Protein AF-A0A1E7HVV8-F1 (afdb_monomer_lite)

Foldseek 3Di:
DDPDDDDPFDWAQDQADPPDDPQQRRQKIWTKDWDFDPPDPPDDTDTDIDTAPLDMGGDLVSGDPVSQDPVQLVLLVVLVVVLCVVPVPLVVVLVVQSDDDPPRNHRNVVSNVVSCVVSQVDQVSSVVSVHGVSSNVSVVVVVVVVVVVVVVPPPPPPPPDPPDPPPDDDDD

Sequence (172 aa):
MRSSIRSSGSFVSVPPSERVDKGLRDAFKMEFKTVLSREQATGPIELETEFSTEWALLDIGAISPSSISPESIAKDCELVKNIVLKHPDQVRRLVEAFQPDRRKKLIDLGRAYGIAEGIGLTEEQSRSEGGGLLGLAVLVVAALLASGCQSCGSGHVKPDPKPHQTSDGGDE

pLDDT: mean 77.6, std 16.27, range [37.06, 97.62]

Radius of gyration: 24.01 Å; chains: 1; bounding box: 62×77×52 Å

Secondary structure (DSSP, 8-state):
-------S-EEEEPPPPTTS-TTTTTTEEEEEEEEE--S-TTS--PEEEEEEEEEEEE-GGG--GGG--HHHHHHHHHHHHHHHHH-HHHHHHHHHHTSPPTTT-S--HHHHHHHHHHTT-SHHHHHHTT--HHHHHHHHHHHHHHHHHHHHTTS--PPPPPPP--------

Structure (mmCIF, N/CA/C/O backbone):
data_AF-A0A1E7HVV8-F1
#
_entry.id   AF-A0A1E7HVV8-F1
#
loop_
_atom_site.group_PDB
_atom_site.id
_atom_site.type_symbol
_atom_site.label_atom_id
_atom_site.label_alt_id
_atom_site.label_comp_id
_atom_site.label_asym_id
_atom_site.label_entity_id
_atom_site.label_seq_id
_atom_site.pdbx_PDB_ins_code
_atom_site.Cartn_x
_atom_site.Cartn_y
_atom_site.Cartn_z
_atom_site.oc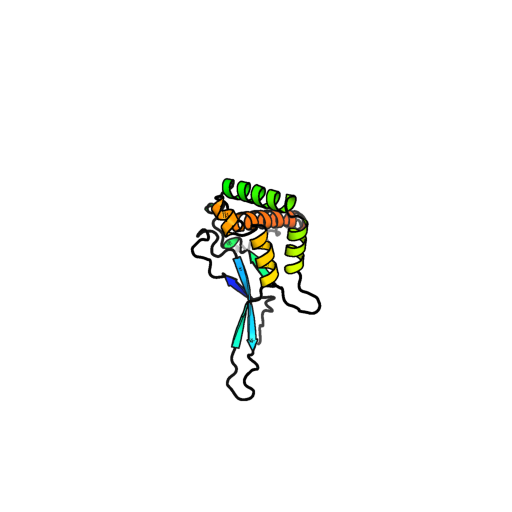cupancy
_atom_site.B_iso_or_equiv
_atom_site.auth_seq_id
_atom_site.auth_comp_id
_atom_site.auth_asym_id
_atom_site.auth_atom_id
_atom_site.pdbx_PDB_model_num
ATOM 1 N N . MET A 1 1 ? 6.148 -23.756 -36.381 1.00 38.12 1 MET A N 1
ATOM 2 C CA . MET A 1 1 ? 5.056 -23.433 -35.435 1.00 38.12 1 MET A CA 1
ATOM 3 C C . MET A 1 1 ? 5.627 -22.580 -34.311 1.00 38.12 1 MET A C 1
ATOM 5 O O . MET A 1 1 ? 6.497 -23.061 -33.602 1.00 38.12 1 MET A O 1
ATOM 9 N N . ARG A 1 2 ? 5.210 -21.316 -34.179 1.00 37.06 2 ARG A N 1
ATOM 10 C CA . ARG A 1 2 ? 5.483 -20.488 -32.991 1.00 37.06 2 ARG A CA 1
ATOM 11 C C . ARG A 1 2 ? 4.140 -20.197 -32.330 1.00 37.06 2 ARG A C 1
ATOM 13 O O . ARG A 1 2 ? 3.382 -19.378 -32.835 1.00 37.06 2 ARG A O 1
ATOM 20 N N . SER A 1 3 ? 3.840 -20.887 -31.237 1.00 43.31 3 SER A N 1
ATOM 21 C CA . SER A 1 3 ? 2.771 -20.510 -30.315 1.00 43.31 3 SER A CA 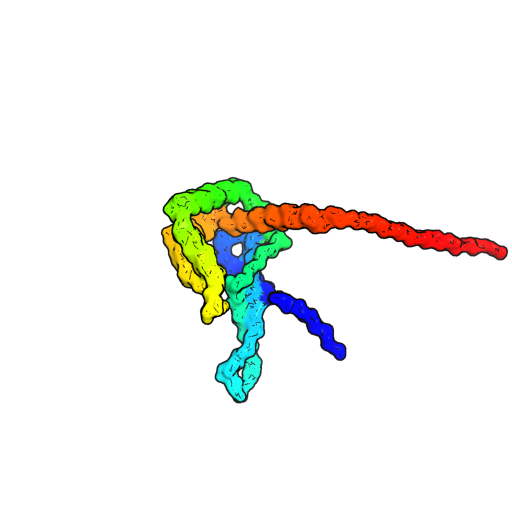1
ATOM 22 C C . SER A 1 3 ? 3.365 -19.530 -29.308 1.00 43.31 3 SER A C 1
ATOM 24 O O . SER A 1 3 ? 3.859 -19.929 -28.257 1.00 43.31 3 SER A O 1
ATOM 26 N N . SER A 1 4 ? 3.412 -18.244 -29.646 1.00 48.56 4 SER A N 1
ATOM 27 C CA . SER A 1 4 ? 3.683 -17.232 -28.627 1.00 48.56 4 SER A CA 1
ATOM 28 C C . SER A 1 4 ? 2.378 -16.927 -27.907 1.00 48.56 4 SER A C 1
ATOM 30 O O . SER A 1 4 ? 1.438 -16.421 -28.522 1.00 48.56 4 SER A O 1
ATOM 32 N N . ILE A 1 5 ? 2.323 -17.216 -26.612 1.00 49.56 5 ILE A N 1
ATOM 33 C CA . ILE A 1 5 ? 1.299 -16.657 -25.735 1.00 49.56 5 ILE A CA 1
ATOM 34 C C . ILE A 1 5 ? 1.736 -15.225 -25.438 1.00 49.56 5 ILE A C 1
ATOM 36 O O . ILE A 1 5 ? 2.843 -14.990 -24.956 1.00 49.56 5 ILE A O 1
ATOM 40 N N . ARG A 1 6 ? 0.888 -14.258 -25.780 1.00 41.78 6 ARG A N 1
ATOM 41 C CA . ARG A 1 6 ? 1.116 -12.852 -25.450 1.00 41.78 6 ARG A CA 1
ATOM 42 C C . ARG A 1 6 ? 0.791 -12.688 -23.963 1.00 41.78 6 ARG A C 1
ATOM 44 O O . ARG A 1 6 ? -0.382 -12.580 -23.621 1.00 41.78 6 ARG A O 1
ATOM 51 N N . SER A 1 7 ? 1.791 -12.742 -23.082 1.00 54.38 7 SER A N 1
ATOM 52 C CA . SER A 1 7 ? 1.584 -12.323 -21.692 1.00 54.38 7 SER A CA 1
ATOM 53 C C . SER A 1 7 ? 1.589 -10.795 -21.640 1.00 54.38 7 SER A C 1
ATOM 55 O O . SER A 1 7 ? 2.377 -10.138 -22.323 1.00 54.38 7 SER A O 1
ATOM 57 N N . SER A 1 8 ? 0.658 -10.217 -20.885 1.00 62.03 8 SER A N 1
ATOM 58 C CA . SER A 1 8 ? 0.591 -8.770 -20.657 1.00 62.03 8 SER A CA 1
ATOM 59 C C . SER A 1 8 ? 1.541 -8.299 -19.550 1.00 62.03 8 SER A C 1
ATOM 61 O O . SER A 1 8 ? 1.653 -7.099 -19.342 1.00 62.03 8 SER A O 1
ATOM 63 N N . GLY A 1 9 ? 2.217 -9.225 -18.864 1.00 68.06 9 GLY A N 1
ATOM 64 C CA . GLY A 1 9 ? 3.187 -8.969 -17.801 1.00 68.06 9 GLY A CA 1
ATOM 65 C C . GLY A 1 9 ? 3.643 -10.278 -17.152 1.00 68.06 9 GLY A C 1
ATOM 66 O O . GLY A 1 9 ? 2.959 -11.301 -17.264 1.00 68.06 9 GLY A O 1
ATOM 67 N N . SER A 1 10 ? 4.796 -10.247 -16.489 1.00 82.25 10 SER A N 1
ATOM 68 C CA . SER A 1 10 ? 5.311 -11.339 -15.657 1.00 82.25 10 SER A CA 1
ATOM 69 C C . SER A 1 10 ? 5.469 -10.812 -14.237 1.00 82.25 10 SER A C 1
ATOM 71 O O . SER A 1 10 ? 5.961 -9.704 -14.059 1.00 82.25 10 SER A O 1
ATOM 73 N N . PHE A 1 11 ? 5.047 -11.579 -13.233 1.00 85.75 11 PHE A N 1
ATOM 74 C CA . PHE A 1 11 ? 5.049 -11.139 -11.837 1.00 85.75 11 PHE A CA 1
ATOM 75 C C . PHE A 1 11 ? 5.828 -12.120 -10.969 1.00 85.75 11 PHE A C 1
ATOM 77 O O . PHE A 1 11 ? 5.670 -13.333 -11.127 1.00 85.75 11 PHE A O 1
ATOM 84 N N . VAL A 1 12 ? 6.626 -11.610 -10.031 1.00 83.62 12 VAL A N 1
ATOM 85 C CA . VAL A 1 12 ? 7.237 -12.431 -8.974 1.00 83.62 12 VAL A CA 1
ATOM 86 C C . VAL A 1 12 ? 6.821 -11.933 -7.604 1.00 83.62 12 VAL A C 1
ATOM 88 O O . VAL A 1 12 ? 6.586 -10.737 -7.419 1.00 83.62 12 VAL A O 1
ATOM 91 N N . SER A 1 13 ? 6.764 -12.849 -6.639 1.00 82.38 13 SER A N 1
ATOM 92 C CA . SER A 1 13 ? 6.663 -12.480 -5.230 1.00 82.38 13 SER A CA 1
ATOM 93 C C . SER A 1 13 ? 7.852 -11.606 -4.860 1.00 82.38 13 SER A C 1
ATOM 95 O O . SER A 1 13 ? 9.006 -11.970 -5.105 1.00 82.38 13 SER A O 1
ATOM 97 N N . VAL A 1 14 ? 7.571 -10.446 -4.278 1.00 74.12 14 VAL A N 1
ATOM 98 C CA . VAL A 1 14 ? 8.630 -9.622 -3.700 1.00 74.12 14 VAL A CA 1
ATOM 99 C C . VAL A 1 14 ? 9.108 -10.341 -2.447 1.00 74.12 14 VAL A C 1
ATOM 101 O O . VAL A 1 14 ? 8.257 -10.733 -1.646 1.00 74.12 14 VAL A O 1
ATOM 104 N N . PRO A 1 15 ? 10.425 -10.537 -2.251 1.00 65.06 15 PRO A N 1
ATOM 105 C CA . PRO A 1 15 ? 10.909 -11.138 -1.028 1.00 65.06 15 PRO A CA 1
ATOM 106 C C . PRO A 1 15 ? 10.362 -10.325 0.152 1.00 65.06 15 PRO A C 1
ATOM 108 O O . PRO A 1 15 ? 10.621 -9.122 0.256 1.00 65.06 15 PRO A O 1
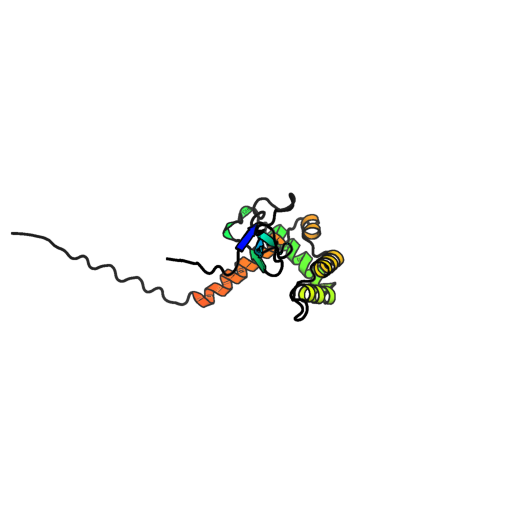ATOM 111 N N . PRO A 1 16 ? 9.554 -10.954 1.012 1.00 64.12 16 PRO A N 1
ATOM 112 C CA . PRO A 1 16 ? 8.948 -10.280 2.146 1.00 64.12 16 PRO A CA 1
ATOM 113 C C . PRO A 1 16 ? 10.059 -9.766 3.062 1.00 64.12 16 PRO A C 1
ATOM 115 O O . PRO A 1 16 ? 11.095 -10.413 3.240 1.00 64.12 16 PRO A O 1
ATOM 118 N N . SER A 1 17 ? 9.811 -8.663 3.763 1.00 66.94 17 SER A N 1
ATOM 119 C CA . SER A 1 17 ? 10.548 -8.480 5.012 1.00 66.94 17 SER A CA 1
ATOM 120 C C . SER A 1 17 ? 10.214 -9.661 5.937 1.00 66.94 17 SER A C 1
ATOM 122 O O . SER A 1 17 ? 9.064 -10.107 5.976 1.00 66.94 17 SER A O 1
ATOM 124 N N . GLU A 1 18 ? 11.178 -10.165 6.715 1.00 69.25 18 GLU A N 1
ATOM 125 C CA . GLU A 1 18 ? 10.942 -11.262 7.680 1.00 69.25 18 GLU A CA 1
ATOM 126 C C . GLU A 1 18 ? 9.790 -10.978 8.659 1.00 69.25 18 GLU A C 1
ATOM 128 O O . GLU A 1 18 ? 9.262 -11.882 9.299 1.00 69.25 18 GLU A O 1
ATOM 133 N N . ARG A 1 19 ? 9.396 -9.708 8.735 1.00 70.06 19 ARG A N 1
ATOM 134 C CA . ARG A 1 19 ? 8.410 -9.128 9.629 1.00 70.06 19 ARG A CA 1
ATOM 135 C C . ARG A 1 19 ? 6.964 -9.162 9.086 1.00 70.06 19 ARG A C 1
ATOM 137 O O . ARG A 1 19 ? 6.075 -8.677 9.780 1.00 70.06 19 ARG A O 1
ATOM 144 N N . VAL A 1 20 ? 6.712 -9.628 7.856 1.00 75.19 20 VAL A N 1
ATOM 145 C CA . VAL A 1 20 ? 5.342 -9.817 7.314 1.00 75.19 20 VAL A CA 1
ATOM 146 C C . VAL A 1 20 ? 4.780 -11.153 7.800 1.00 75.19 20 VAL A C 1
ATOM 148 O O . VAL A 1 20 ? 5.520 -12.141 7.846 1.00 75.19 20 VAL A O 1
ATOM 151 N N . ASP A 1 21 ? 3.484 -11.194 8.135 1.00 81.00 21 ASP A N 1
ATOM 152 C CA . ASP A 1 21 ? 2.802 -12.442 8.490 1.00 81.00 21 ASP A CA 1
ATOM 153 C C . ASP A 1 21 ? 3.035 -13.509 7.409 1.00 81.00 21 ASP A C 1
ATOM 155 O O . ASP A 1 21 ? 2.946 -13.245 6.206 1.00 81.00 21 ASP A O 1
ATOM 159 N N . LYS A 1 22 ? 3.357 -14.734 7.838 1.00 84.12 22 LYS A N 1
ATOM 160 C CA . LYS A 1 22 ? 3.687 -15.837 6.927 1.00 84.12 22 LYS A CA 1
ATOM 161 C C . LYS A 1 22 ? 2.560 -16.126 5.935 1.00 84.12 22 LYS A C 1
ATOM 163 O O . LYS A 1 22 ? 2.862 -16.513 4.813 1.00 84.12 22 LYS A O 1
ATOM 168 N N . GLY A 1 23 ? 1.301 -15.924 6.322 1.00 85.00 23 GLY A N 1
ATOM 169 C CA . GLY A 1 23 ? 0.137 -16.144 5.465 1.00 85.00 23 GLY A CA 1
ATOM 170 C C . GLY A 1 23 ? -0.124 -15.041 4.434 1.00 85.00 23 GLY A C 1
ATOM 171 O O . GLY A 1 23 ? -0.955 -15.243 3.556 1.00 85.00 23 GLY A O 1
ATOM 172 N N . LEU A 1 24 ? 0.582 -13.905 4.509 1.00 84.69 24 LEU A N 1
ATOM 173 C CA . LEU A 1 24 ? 0.483 -12.786 3.553 1.00 84.69 24 LEU A CA 1
ATOM 174 C C . LEU A 1 24 ? 1.762 -12.576 2.731 1.00 84.69 24 LEU A C 1
ATOM 176 O O . LEU A 1 24 ? 1.810 -11.742 1.830 1.00 84.69 24 LEU A O 1
ATOM 180 N N . ARG A 1 25 ? 2.805 -13.337 3.052 1.00 84.50 25 ARG A N 1
ATOM 181 C CA . ARG A 1 25 ? 4.165 -13.220 2.532 1.00 84.50 25 ARG A CA 1
ATOM 182 C C . ARG A 1 25 ? 4.256 -13.188 1.002 1.00 84.50 25 ARG A C 1
ATOM 184 O O . ARG A 1 25 ? 5.009 -12.384 0.465 1.00 84.50 25 ARG A O 1
ATOM 191 N N . ASP A 1 26 ? 3.486 -14.038 0.334 1.00 86.31 26 ASP A N 1
ATOM 192 C CA . ASP A 1 26 ? 3.513 -14.202 -1.124 1.00 86.31 26 ASP A CA 1
ATOM 193 C C . ASP A 1 26 ? 2.343 -13.499 -1.830 1.00 86.31 26 ASP A C 1
ATOM 195 O O . ASP A 1 26 ? 2.162 -13.639 -3.042 1.00 86.31 26 ASP A O 1
ATOM 199 N N . ALA A 1 27 ? 1.547 -12.731 -1.077 1.00 86.81 27 ALA A N 1
ATOM 200 C CA . ALA A 1 27 ? 0.385 -12.034 -1.607 1.00 86.81 27 ALA A CA 1
ATOM 201 C C . ALA A 1 27 ? 0.793 -10.904 -2.557 1.00 86.81 27 ALA A C 1
ATOM 203 O O . ALA A 1 27 ? 0.162 -10.711 -3.591 1.00 86.81 27 ALA A O 1
ATOM 204 N N . PHE A 1 28 ? 1.843 -10.148 -2.224 1.00 86.88 28 PHE A N 1
ATOM 205 C CA . PHE A 1 28 ? 2.272 -9.000 -3.019 1.00 86.88 28 PHE A CA 1
ATOM 206 C C . PHE A 1 28 ? 3.306 -9.398 -4.074 1.00 86.88 28 PHE A C 1
ATOM 208 O O . PHE A 1 28 ? 4.385 -9.911 -3.762 1.00 86.88 28 PHE A O 1
ATOM 215 N N . LYS A 1 29 ? 2.988 -9.115 -5.336 1.00 88.00 29 LYS A N 1
ATOM 216 C CA . LYS A 1 29 ? 3.838 -9.422 -6.483 1.00 88.00 29 LYS A CA 1
ATOM 217 C C . LYS A 1 29 ? 4.141 -8.167 -7.281 1.00 88.00 29 LYS A C 1
ATOM 219 O O . LYS A 1 29 ? 3.250 -7.359 -7.534 1.00 88.00 29 LYS A O 1
ATOM 224 N N . MET A 1 30 ? 5.386 -8.035 -7.716 1.00 85.62 30 MET A N 1
ATOM 225 C CA . MET A 1 30 ? 5.810 -6.955 -8.605 1.00 85.62 30 MET A CA 1
ATOM 226 C C . MET A 1 30 ? 5.969 -7.464 -10.024 1.00 85.62 30 MET A C 1
ATOM 228 O O . MET A 1 30 ? 6.408 -8.598 -10.244 1.00 85.62 30 MET A O 1
ATOM 232 N N . GLU A 1 31 ? 5.606 -6.617 -10.982 1.00 86.62 31 GLU A N 1
ATOM 233 C CA . GLU A 1 31 ? 5.903 -6.880 -12.381 1.00 86.62 31 GLU A CA 1
ATOM 234 C C . GLU A 1 31 ? 7.423 -6.865 -12.591 1.00 86.62 31 GLU A C 1
ATOM 236 O O . GLU A 1 31 ? 8.136 -6.012 -12.064 1.00 86.62 31 GLU A O 1
ATOM 241 N N . PHE A 1 32 ? 7.927 -7.792 -13.396 1.00 84.81 32 PHE A N 1
ATOM 242 C CA . PHE A 1 32 ? 9.282 -7.742 -13.916 1.00 84.81 32 PHE A CA 1
ATOM 243 C C . PHE A 1 32 ? 9.277 -7.888 -15.434 1.00 84.81 32 PHE A C 1
ATOM 245 O O . PHE A 1 32 ? 8.421 -8.556 -16.024 1.00 84.81 32 PHE A O 1
ATOM 252 N N . LYS A 1 33 ? 10.260 -7.260 -16.071 1.00 81.94 33 LYS A N 1
ATOM 253 C CA . LYS A 1 33 ? 10.476 -7.284 -17.514 1.00 81.94 33 LYS A CA 1
ATOM 254 C C . LYS A 1 33 ? 11.900 -7.734 -17.772 1.00 81.94 33 LYS A C 1
ATOM 256 O O . LYS A 1 33 ? 12.834 -7.283 -17.120 1.00 81.94 33 LYS A O 1
ATOM 261 N N . THR A 1 34 ? 12.068 -8.629 -18.736 1.00 78.88 34 THR A N 1
ATOM 262 C CA . THR A 1 34 ? 13.400 -8.947 -19.243 1.00 78.88 34 THR A CA 1
ATOM 263 C C . THR A 1 34 ? 13.766 -7.906 -20.288 1.00 78.88 34 THR A C 1
ATOM 265 O O . THR A 1 34 ? 13.082 -7.787 -21.309 1.00 78.88 34 THR A O 1
ATOM 268 N N . VAL A 1 35 ? 14.827 -7.150 -20.033 1.00 77.75 35 VAL A N 1
ATOM 269 C CA . VAL A 1 35 ? 15.355 -6.140 -20.948 1.00 77.75 35 VAL A CA 1
ATOM 270 C C . VAL A 1 35 ? 16.701 -6.595 -21.495 1.00 77.75 35 VAL A C 1
ATOM 272 O O . VAL A 1 35 ? 17.460 -7.311 -20.848 1.00 77.75 35 VAL A O 1
ATOM 275 N N . LEU A 1 36 ? 16.971 -6.230 -22.745 1.00 75.62 36 LEU A N 1
ATOM 276 C CA . LEU A 1 36 ? 18.266 -6.484 -23.366 1.00 75.62 36 LEU A CA 1
ATOM 277 C C . LEU A 1 36 ? 19.231 -5.403 -22.890 1.00 75.62 36 LEU A C 1
ATOM 279 O O . LEU A 1 36 ? 18.998 -4.226 -23.188 1.00 75.62 36 LEU A O 1
ATOM 283 N N . SER A 1 37 ? 20.302 -5.799 -22.204 1.00 70.38 37 SER A N 1
ATOM 284 C CA . SER A 1 37 ? 21.364 -4.864 -21.846 1.00 70.38 37 SER A CA 1
ATOM 285 C C . SER A 1 37 ? 22.034 -4.376 -23.128 1.00 70.38 37 SER A C 1
ATOM 287 O O . SER A 1 37 ? 22.568 -5.159 -23.917 1.00 70.38 37 SER A O 1
ATOM 289 N N . ARG A 1 38 ? 21.933 -3.072 -23.406 1.00 62.62 38 ARG A N 1
ATOM 290 C CA . ARG A 1 38 ? 22.506 -2.459 -24.620 1.00 62.62 38 ARG A CA 1
ATOM 291 C C . ARG A 1 38 ? 23.968 -2.050 -24.444 1.00 62.62 38 ARG A C 1
ATOM 293 O O . ARG A 1 38 ? 24.532 -1.469 -25.369 1.00 62.62 38 ARG A O 1
ATOM 300 N N . GLU A 1 39 ? 24.580 -2.330 -23.295 1.00 60.66 39 GLU A N 1
ATOM 301 C CA . GLU A 1 39 ? 25.908 -1.806 -22.960 1.00 60.66 39 GLU A CA 1
ATOM 302 C C . GLU A 1 39 ? 27.077 -2.467 -23.702 1.00 60.66 39 GLU A C 1
ATOM 304 O O . GLU A 1 39 ? 28.182 -1.931 -23.669 1.00 60.66 39 GLU A O 1
ATOM 309 N N . GLN A 1 40 ? 26.875 -3.543 -24.470 1.00 52.44 40 GLN A N 1
ATOM 310 C CA . GLN A 1 40 ? 27.957 -4.120 -25.274 1.00 52.44 40 GLN A CA 1
ATOM 311 C C . GLN A 1 40 ? 27.559 -4.326 -26.735 1.00 52.44 40 GLN A C 1
ATOM 313 O O . GLN A 1 40 ? 26.900 -5.292 -27.104 1.00 52.44 40 GLN A O 1
ATOM 318 N N . ALA A 1 41 ? 28.046 -3.434 -27.603 1.00 54.88 41 ALA A N 1
ATOM 319 C CA . ALA A 1 41 ? 27.893 -3.531 -29.056 1.00 54.88 41 ALA A CA 1
ATOM 320 C C . ALA A 1 41 ? 28.631 -4.736 -29.688 1.00 54.88 41 ALA A C 1
ATOM 322 O O . ALA A 1 41 ? 28.480 -4.987 -30.881 1.00 54.88 41 ALA A O 1
ATOM 323 N N . THR A 1 42 ? 29.437 -5.475 -28.917 1.00 62.12 42 THR A N 1
ATOM 324 C CA . THR A 1 42 ? 30.313 -6.554 -29.411 1.00 62.12 42 THR A CA 1
ATOM 325 C C . THR A 1 42 ? 30.384 -7.788 -28.494 1.00 62.12 42 THR A C 1
ATOM 327 O O . THR A 1 42 ? 31.175 -8.690 -28.767 1.00 62.12 42 THR A O 1
ATOM 330 N N . GLY A 1 43 ? 29.575 -7.852 -27.429 1.00 62.38 43 GLY A N 1
ATOM 331 C CA . GLY A 1 43 ? 29.573 -8.938 -26.437 1.00 62.38 43 GLY A CA 1
ATOM 332 C C . GLY A 1 43 ? 28.392 -9.913 -26.569 1.00 62.38 43 GLY A C 1
ATOM 333 O O . GLY A 1 43 ? 27.506 -9.706 -27.403 1.00 62.38 43 GLY A O 1
ATOM 334 N N . PRO A 1 44 ? 28.366 -11.001 -25.772 1.00 65.31 44 PRO A N 1
ATOM 335 C CA . PRO A 1 44 ? 27.195 -11.866 -25.668 1.00 65.31 44 PRO A CA 1
ATOM 336 C C . PRO A 1 44 ? 25.971 -11.061 -25.211 1.00 65.31 44 PRO A C 1
ATOM 338 O O . PRO A 1 44 ? 26.086 -10.110 -24.446 1.00 65.31 44 PRO A O 1
ATOM 341 N N . ILE A 1 45 ? 24.788 -11.447 -25.693 1.00 70.56 45 ILE A N 1
ATOM 342 C CA . ILE A 1 45 ? 23.530 -10.810 -25.294 1.00 70.56 45 ILE A CA 1
ATOM 343 C C . ILE A 1 45 ? 23.307 -11.068 -23.801 1.00 70.56 45 ILE A C 1
ATOM 345 O O . ILE A 1 45 ? 23.013 -12.200 -23.412 1.00 70.56 45 ILE A O 1
ATOM 349 N N . GLU A 1 46 ? 23.406 -10.022 -22.985 1.00 73.38 46 GLU A N 1
ATOM 350 C CA . GLU A 1 46 ? 23.036 -10.072 -21.574 1.00 73.38 46 GLU A CA 1
ATOM 351 C C . GLU A 1 46 ? 21.556 -9.704 -21.408 1.00 73.38 46 GLU A C 1
ATOM 353 O O . GLU A 1 46 ? 21.066 -8.686 -21.910 1.00 73.38 46 GLU A O 1
ATOM 358 N N . LEU A 1 47 ? 20.823 -10.596 -20.740 1.00 77.00 47 LEU A N 1
ATOM 359 C CA . LEU A 1 47 ? 19.433 -10.388 -20.357 1.00 77.00 47 LEU A CA 1
ATOM 360 C C . LEU A 1 47 ? 19.415 -9.858 -18.928 1.00 77.00 47 LEU A C 1
ATOM 362 O O . LEU A 1 47 ? 19.813 -10.559 -17.999 1.00 77.00 47 LEU A O 1
ATOM 366 N N . GLU A 1 48 ? 18.913 -8.646 -18.754 1.00 78.56 48 GLU A N 1
ATOM 367 C CA . GLU A 1 48 ? 18.692 -8.051 -17.444 1.00 78.56 48 GLU A CA 1
ATOM 368 C C . GLU A 1 48 ? 17.228 -8.206 -17.037 1.00 78.56 48 GLU A C 1
ATOM 370 O O . GLU A 1 48 ? 16.321 -8.240 -17.871 1.00 78.56 48 GLU A O 1
ATOM 375 N N . THR A 1 49 ? 16.992 -8.320 -15.732 1.00 79.12 49 THR A N 1
ATOM 376 C CA . THR A 1 49 ? 15.644 -8.304 -15.163 1.00 79.12 49 THR A CA 1
ATOM 377 C C . THR A 1 49 ? 15.407 -6.956 -14.509 1.00 79.12 49 THR A C 1
ATOM 379 O O . THR A 1 49 ? 16.058 -6.615 -13.526 1.00 79.12 49 THR A O 1
ATOM 382 N N . GLU A 1 50 ? 14.456 -6.207 -15.048 1.00 79.44 50 GLU A N 1
ATOM 383 C CA . GLU A 1 50 ? 14.006 -4.937 -14.500 1.00 79.44 50 GLU A CA 1
ATOM 384 C C . GLU A 1 50 ? 12.704 -5.159 -13.725 1.00 79.44 50 GLU A C 1
ATOM 386 O O . GLU A 1 50 ? 11.730 -5.679 -14.274 1.00 79.44 50 GLU A O 1
ATOM 391 N N . PHE A 1 51 ? 12.673 -4.768 -12.451 1.00 78.69 51 PHE A N 1
ATOM 392 C CA . PHE A 1 51 ? 11.451 -4.775 -11.649 1.00 78.69 51 PHE A CA 1
ATOM 393 C C . PHE A 1 51 ? 10.704 -3.458 -11.840 1.00 78.69 51 PHE A C 1
ATOM 395 O O . PHE A 1 51 ? 11.224 -2.379 -11.562 1.00 78.69 51 PHE A O 1
ATOM 402 N N . SER A 1 52 ? 9.468 -3.564 -12.306 1.00 77.94 52 SER A N 1
ATOM 403 C CA . SER A 1 52 ? 8.565 -2.448 -12.544 1.00 77.94 52 SER A CA 1
ATOM 404 C C . SER A 1 52 ? 7.751 -2.176 -11.286 1.00 77.94 52 SER A C 1
ATOM 406 O O . SER A 1 52 ? 7.168 -3.075 -10.681 1.00 77.94 52 SER A O 1
ATOM 408 N N . THR A 1 53 ? 7.709 -0.911 -10.887 1.00 75.75 53 THR A N 1
ATOM 409 C CA . THR A 1 53 ? 6.920 -0.436 -9.742 1.00 75.75 53 THR A CA 1
ATOM 410 C C . THR A 1 53 ? 5.607 0.200 -10.187 1.00 75.75 53 THR A C 1
ATOM 412 O O . THR A 1 53 ? 4.811 0.626 -9.355 1.00 75.75 53 THR A O 1
ATOM 415 N N . GLU A 1 54 ? 5.368 0.230 -11.502 1.00 76.31 54 GLU A N 1
ATOM 416 C CA . GLU A 1 54 ? 4.132 0.708 -12.120 1.00 76.31 54 GLU A CA 1
ATOM 417 C C . GLU A 1 54 ? 2.957 -0.225 -11.839 1.00 76.31 54 GLU A C 1
ATOM 419 O O . GLU A 1 54 ? 1.823 0.225 -11.680 1.00 76.31 54 GLU A O 1
ATOM 424 N N . TRP A 1 55 ? 3.237 -1.528 -11.781 1.00 78.38 55 TRP A N 1
ATOM 425 C CA . TRP A 1 55 ? 2.233 -2.561 -11.607 1.00 78.38 55 TRP A CA 1
ATOM 426 C C . TRP A 1 55 ? 2.604 -3.443 -10.427 1.00 78.38 55 TRP A C 1
ATOM 428 O O . TRP A 1 55 ? 3.675 -4.052 -10.379 1.00 78.38 55 TRP A O 1
ATOM 438 N N . ALA A 1 56 ? 1.662 -3.550 -9.503 1.00 83.38 56 ALA A N 1
ATOM 439 C CA . ALA A 1 56 ? 1.677 -4.544 -8.455 1.00 83.38 56 ALA A CA 1
ATOM 440 C C . ALA A 1 56 ? 0.436 -5.421 -8.582 1.00 83.38 56 ALA A C 1
ATOM 442 O O . ALA A 1 56 ? -0.633 -4.962 -8.993 1.00 83.38 56 ALA A O 1
ATOM 443 N N . LEU A 1 57 ? 0.585 -6.685 -8.219 1.00 87.94 57 LEU A N 1
ATOM 444 C CA . LEU A 1 57 ? -0.492 -7.654 -8.190 1.00 87.94 57 LEU A CA 1
ATOM 445 C C . LEU A 1 57 ? -0.648 -8.177 -6.768 1.00 87.94 57 LEU A C 1
ATOM 447 O O . LEU A 1 57 ? 0.336 -8.484 -6.097 1.00 87.94 57 LEU A O 1
ATOM 451 N N . LEU A 1 58 ? -1.900 -8.288 -6.332 1.00 87.62 58 LEU A N 1
ATOM 452 C CA . LEU A 1 58 ? -2.254 -8.955 -5.090 1.00 87.62 58 LEU A CA 1
ATOM 453 C C . LEU A 1 58 ? -2.821 -10.337 -5.423 1.00 87.62 58 LEU A C 1
ATOM 455 O O . LEU A 1 58 ? -3.924 -10.452 -5.959 1.00 87.62 58 LEU A O 1
ATOM 459 N N . ASP A 1 59 ? -2.044 -11.381 -5.155 1.00 88.88 59 ASP A N 1
ATOM 460 C CA . ASP A 1 59 ? -2.434 -12.765 -5.395 1.00 88.88 59 ASP A CA 1
ATOM 461 C C . ASP A 1 59 ? -3.274 -13.279 -4.229 1.00 88.88 59 ASP A C 1
ATOM 463 O O . ASP A 1 59 ? -2.754 -13.745 -3.217 1.00 88.88 59 ASP A O 1
ATOM 467 N N . ILE A 1 60 ? -4.595 -13.205 -4.389 1.00 86.12 60 ILE A N 1
ATOM 468 C CA . ILE A 1 60 ? -5.548 -13.680 -3.382 1.00 86.12 60 ILE A CA 1
ATOM 469 C C . ILE A 1 60 ? -5.419 -15.194 -3.141 1.00 86.12 60 ILE A C 1
ATOM 471 O O . ILE A 1 60 ? -5.685 -15.659 -2.035 1.00 86.12 60 ILE A O 1
ATOM 475 N N . GLY A 1 61 ? -4.976 -15.968 -4.138 1.00 86.50 61 GLY A N 1
ATOM 476 C CA . GLY A 1 61 ? -4.772 -17.413 -4.006 1.00 86.50 61 GLY A CA 1
ATOM 477 C C . GLY A 1 61 ? -3.560 -17.786 -3.149 1.00 86.50 61 GLY A C 1
ATOM 478 O O . GLY A 1 61 ? -3.498 -18.904 -2.642 1.00 86.50 61 GLY A O 1
ATOM 479 N N . ALA A 1 62 ? -2.622 -16.857 -2.954 1.00 87.38 62 ALA A N 1
ATOM 480 C CA . ALA A 1 62 ? -1.441 -17.041 -2.113 1.00 87.38 62 ALA A CA 1
ATOM 481 C C . ALA A 1 62 ? -1.681 -16.681 -0.632 1.00 87.38 62 ALA A C 1
ATOM 483 O O . ALA A 1 62 ? -0.752 -16.739 0.172 1.00 87.38 62 ALA A O 1
ATOM 484 N N . ILE A 1 63 ? -2.907 -16.292 -0.266 1.00 89.56 63 ILE A N 1
ATOM 485 C CA . ILE A 1 63 ? -3.239 -15.769 1.061 1.00 89.56 63 ILE A CA 1
ATOM 486 C C . ILE A 1 63 ? -3.840 -16.855 1.945 1.00 89.56 63 ILE A C 1
ATOM 488 O O . ILE A 1 63 ? -4.797 -17.525 1.559 1.00 89.56 63 ILE A O 1
ATOM 492 N N . SER A 1 64 ? -3.348 -16.962 3.181 1.00 90.56 64 SER A N 1
ATOM 493 C CA . SER A 1 64 ? -4.051 -17.718 4.219 1.00 90.56 64 SER A CA 1
ATOM 494 C C . SER A 1 64 ? -5.169 -16.866 4.831 1.00 90.56 64 SER A C 1
ATOM 496 O O . SER A 1 64 ? -4.888 -15.817 5.408 1.00 90.56 64 SER A O 1
ATOM 498 N N . PRO A 1 65 ? -6.443 -17.291 4.817 1.00 88.00 65 PRO A N 1
ATOM 499 C CA . PRO A 1 65 ? -7.508 -16.530 5.473 1.00 88.00 65 PRO A CA 1
ATOM 500 C C . PRO A 1 65 ? -7.262 -16.324 6.974 1.00 88.00 65 PRO A C 1
ATOM 502 O O . PRO A 1 65 ? -7.639 -15.300 7.533 1.00 88.00 65 PRO A O 1
ATOM 505 N N . SER A 1 66 ? -6.582 -17.273 7.627 1.00 90.19 66 SER A N 1
ATOM 506 C CA . SER A 1 66 ? -6.278 -17.207 9.060 1.00 90.19 66 SER A CA 1
ATOM 507 C C . SER A 1 66 ? -5.268 -16.119 9.434 1.00 90.19 66 SER A C 1
ATOM 509 O O . SER A 1 66 ? -5.151 -15.804 10.613 1.00 90.19 66 SER A O 1
ATOM 511 N N . SER A 1 67 ? -4.518 -15.571 8.470 1.00 86.56 67 SER A N 1
ATOM 512 C CA . SER A 1 67 ? -3.596 -14.452 8.715 1.00 86.56 67 SER A CA 1
ATOM 513 C C . SER A 1 67 ? -4.279 -13.085 8.632 1.00 86.56 67 SER A C 1
ATOM 515 O O . SER A 1 67 ? -3.623 -12.060 8.784 1.00 86.56 67 SER A O 1
ATOM 517 N N . ILE A 1 68 ? -5.590 -13.047 8.381 1.00 87.25 68 ILE A N 1
ATOM 518 C CA . ILE A 1 68 ? -6.378 -11.817 8.344 1.00 87.25 68 ILE A CA 1
ATOM 519 C C . ILE A 1 68 ? -7.118 -11.677 9.680 1.00 87.25 68 ILE A C 1
ATOM 521 O O . ILE A 1 68 ? -8.124 -12.345 9.911 1.00 87.25 68 ILE A O 1
ATOM 525 N N . SER A 1 69 ? -6.629 -10.801 10.562 1.00 90.50 69 SER A N 1
ATOM 526 C CA . SER A 1 69 ? -7.306 -10.467 11.824 1.00 90.50 69 SER A CA 1
ATOM 527 C C . SER A 1 69 ? -8.275 -9.293 11.624 1.00 90.50 69 SER A C 1
ATOM 529 O O . SER A 1 69 ? -7.841 -8.208 11.221 1.00 90.50 69 SER A O 1
ATOM 531 N N . PRO A 1 70 ? -9.574 -9.461 11.940 1.00 91.25 70 PRO A N 1
ATOM 532 C CA . PRO A 1 70 ? -10.532 -8.357 11.952 1.00 91.25 70 PRO A CA 1
ATOM 533 C C . PRO A 1 70 ? -10.120 -7.215 12.887 1.00 91.25 70 PRO A C 1
ATOM 535 O O . PRO A 1 70 ? -10.334 -6.047 12.567 1.00 91.25 70 PRO A O 1
ATOM 538 N N . GLU A 1 71 ? -9.503 -7.534 14.025 1.00 93.25 71 GLU A N 1
ATOM 539 C CA . GLU A 1 71 ? -9.012 -6.552 14.991 1.00 93.25 71 GLU A CA 1
ATOM 540 C C . GLU A 1 71 ? -7.870 -5.717 14.405 1.00 93.25 71 GLU A C 1
ATOM 542 O O . GLU A 1 71 ? -7.872 -4.492 14.547 1.00 93.25 71 GLU A O 1
ATOM 547 N N . SER A 1 72 ? -6.920 -6.355 13.715 1.00 90.81 72 SER A N 1
ATOM 548 C CA . SER A 1 72 ? -5.846 -5.655 13.001 1.00 90.81 72 SER A CA 1
ATOM 549 C C . SER A 1 72 ? -6.403 -4.762 11.892 1.00 90.81 72 SER A C 1
ATOM 551 O O . SER A 1 72 ? -6.044 -3.589 11.828 1.00 90.81 72 SER A O 1
ATOM 553 N N . ILE A 1 73 ? -7.363 -5.257 11.103 1.00 92.38 73 ILE A N 1
ATOM 554 C CA . ILE A 1 73 ? -8.046 -4.461 10.070 1.00 92.38 73 ILE A CA 1
ATOM 555 C C . ILE A 1 73 ? -8.734 -3.232 10.675 1.00 92.38 73 ILE A C 1
ATOM 557 O O . ILE A 1 73 ? -8.629 -2.136 10.131 1.00 92.38 73 ILE A O 1
ATOM 561 N N . ALA A 1 74 ? -9.451 -3.391 11.791 1.00 93.50 74 ALA A N 1
ATOM 562 C CA . ALA A 1 74 ? -10.149 -2.282 12.437 1.00 93.50 74 ALA A CA 1
ATOM 563 C C . ALA A 1 74 ? -9.173 -1.189 12.899 1.00 93.50 74 ALA A C 1
ATOM 565 O O . ALA A 1 74 ? -9.443 0.001 12.718 1.00 93.50 74 ALA A O 1
ATOM 566 N N . LYS A 1 75 ? -8.018 -1.587 13.443 1.00 93.19 75 LYS A N 1
ATOM 567 C CA . LYS A 1 75 ? -6.944 -0.659 13.813 1.00 93.19 75 LYS A CA 1
ATOM 568 C C . LYS A 1 75 ? -6.357 0.051 12.599 1.00 93.19 75 LYS A C 1
ATOM 570 O O . LYS A 1 75 ? -6.214 1.269 12.638 1.00 93.19 75 LYS A O 1
ATOM 575 N N . ASP A 1 76 ? -6.093 -0.673 11.514 1.00 92.94 76 ASP A N 1
ATOM 576 C CA . ASP A 1 76 ? -5.576 -0.079 10.278 1.00 92.94 76 ASP A CA 1
ATOM 577 C C . ASP A 1 76 ? -6.563 0.923 9.673 1.00 92.94 76 ASP A C 1
ATOM 579 O O . ASP A 1 76 ? -6.164 1.994 9.217 1.00 92.94 76 ASP A O 1
ATOM 583 N N . CYS A 1 77 ? -7.865 0.634 9.727 1.00 94.38 77 CYS A N 1
ATOM 584 C CA . CYS A 1 77 ? -8.904 1.578 9.323 1.00 94.38 77 CYS A CA 1
ATOM 585 C C . CYS A 1 77 ? -8.864 2.869 10.153 1.00 94.38 77 CYS A C 1
ATOM 587 O O . CYS A 1 77 ? -8.956 3.961 9.586 1.00 94.38 77 CYS A O 1
ATOM 589 N N . GLU A 1 78 ? -8.710 2.774 11.477 1.00 94.69 78 GLU A N 1
ATOM 590 C CA . GLU A 1 78 ? -8.594 3.954 12.342 1.00 94.69 78 GLU A CA 1
ATOM 591 C C . GLU A 1 78 ? -7.282 4.717 12.108 1.00 94.69 78 GLU A C 1
ATOM 593 O O . GLU A 1 78 ? -7.305 5.948 12.046 1.00 94.69 78 GLU A O 1
ATOM 598 N N . LEU A 1 79 ? -6.161 4.024 11.891 1.00 93.81 79 LEU A N 1
ATOM 599 C CA . LEU A 1 79 ? -4.888 4.636 11.502 1.00 93.81 79 LEU A CA 1
ATOM 600 C C . LEU A 1 79 ? -5.045 5.441 10.205 1.00 93.81 79 LEU A C 1
ATOM 602 O O . LEU A 1 79 ? -4.768 6.643 10.180 1.00 93.81 79 LEU A O 1
ATOM 606 N N . VAL A 1 80 ? -5.545 4.808 9.139 1.00 94.81 80 VAL A N 1
ATOM 607 C CA . VAL A 1 80 ? -5.738 5.448 7.829 1.00 94.81 80 VAL A CA 1
ATOM 608 C C . VAL A 1 80 ? -6.693 6.632 7.944 1.00 94.81 80 VAL A C 1
ATOM 610 O O . VAL A 1 80 ? -6.387 7.717 7.451 1.00 94.81 80 VAL A O 1
ATOM 613 N N . LYS A 1 81 ? -7.820 6.474 8.643 1.00 95.75 81 LYS A N 1
ATOM 614 C CA . LYS A 1 81 ? -8.772 7.562 8.906 1.00 95.75 81 LYS A CA 1
ATOM 615 C C . LYS A 1 81 ? -8.100 8.737 9.614 1.00 95.75 81 LYS A C 1
ATOM 617 O O . LYS A 1 81 ? -8.249 9.877 9.175 1.00 95.75 81 LYS A O 1
ATOM 622 N N . ASN A 1 82 ? -7.341 8.477 10.676 1.00 95.31 82 ASN A N 1
ATOM 623 C CA . ASN A 1 82 ? -6.633 9.516 11.418 1.00 95.31 82 ASN A CA 1
ATOM 624 C C . ASN A 1 82 ? -5.614 10.248 10.538 1.00 95.31 82 ASN A C 1
ATOM 626 O O . ASN A 1 82 ? -5.540 11.475 10.596 1.00 95.31 82 ASN A O 1
ATOM 630 N N . ILE A 1 83 ? -4.870 9.524 9.702 1.00 96.00 83 ILE A N 1
ATOM 631 C CA . ILE A 1 83 ? -3.900 10.107 8.768 1.00 96.00 83 ILE A CA 1
ATOM 632 C C . ILE A 1 83 ? -4.605 10.970 7.720 1.00 96.00 83 ILE A C 1
ATOM 634 O O . ILE A 1 83 ? -4.206 12.113 7.509 1.00 96.00 83 ILE A O 1
ATOM 638 N N . VAL A 1 84 ? -5.679 10.473 7.105 1.00 96.38 84 VAL A N 1
ATOM 639 C CA . VAL A 1 84 ? -6.440 11.207 6.080 1.00 96.38 84 VAL A CA 1
ATOM 640 C C . VAL A 1 84 ? -7.033 12.499 6.640 1.00 96.38 84 VAL A C 1
ATOM 642 O O . VAL A 1 84 ? -6.994 13.530 5.969 1.00 96.38 84 VAL A O 1
ATOM 645 N N . LEU A 1 85 ? -7.545 12.470 7.873 1.00 97.06 85 LEU A N 1
ATOM 646 C CA . LEU A 1 85 ? -8.116 13.653 8.520 1.00 97.06 85 LEU A CA 1
ATOM 647 C C . LEU A 1 85 ? -7.047 14.665 8.957 1.00 97.06 85 LEU A C 1
ATOM 649 O O . LEU A 1 85 ? -7.282 15.869 8.863 1.00 97.06 85 LEU A O 1
ATOM 653 N N . LYS A 1 86 ? -5.881 14.204 9.426 1.00 97.62 86 LYS A N 1
ATOM 654 C CA . LYS A 1 86 ? -4.791 15.078 9.901 1.00 97.62 86 LYS A CA 1
ATOM 655 C C . LYS A 1 86 ? -3.920 15.631 8.771 1.00 97.62 86 LYS A C 1
ATOM 657 O O . LYS A 1 86 ? -3.408 16.741 8.891 1.00 97.62 86 LYS A O 1
ATOM 662 N N . HIS A 1 87 ? -3.743 14.871 7.692 1.00 97.19 87 HIS A N 1
ATOM 663 C CA . HIS A 1 87 ? -2.786 15.154 6.618 1.00 97.19 87 HIS A CA 1
ATOM 664 C C . HIS A 1 87 ? -3.410 15.060 5.209 1.00 97.19 87 HIS A C 1
ATOM 666 O O . HIS A 1 87 ? -2.859 14.386 4.332 1.00 97.19 87 HIS A O 1
ATOM 672 N N . PRO A 1 88 ? -4.552 15.725 4.937 1.00 96.88 88 PRO A N 1
ATOM 673 C CA . PRO A 1 88 ? -5.280 15.552 3.678 1.00 96.88 88 PRO A CA 1
ATOM 674 C C . PRO A 1 88 ? -4.453 15.937 2.441 1.00 96.88 88 PRO A C 1
ATOM 676 O O . PRO A 1 88 ? -4.526 15.269 1.409 1.00 96.88 88 PRO A O 1
ATOM 679 N N . ASP A 1 89 ? -3.631 16.985 2.532 1.00 97.50 89 ASP A N 1
ATOM 680 C CA . ASP A 1 89 ? -2.809 17.438 1.405 1.00 97.50 89 ASP A CA 1
ATOM 681 C C . ASP A 1 89 ? -1.624 16.509 1.135 1.00 97.50 89 ASP A C 1
ATOM 683 O O . ASP A 1 89 ? -1.261 16.282 -0.020 1.00 97.50 89 ASP A O 1
ATOM 687 N N . GLN A 1 90 ? -1.030 15.927 2.175 1.00 96.88 90 GLN A N 1
ATOM 688 C CA . GLN A 1 90 ? 0.036 14.940 2.033 1.00 96.88 90 GLN A CA 1
ATOM 689 C C . GLN A 1 90 ? -0.499 13.648 1.421 1.00 96.88 90 GLN A C 1
ATOM 691 O O . GLN A 1 90 ? 0.157 13.090 0.548 1.00 96.88 90 GLN A O 1
ATOM 696 N N . VAL A 1 91 ? -1.705 13.213 1.798 1.00 95.69 91 VAL A N 1
ATOM 697 C CA . VAL A 1 91 ? -2.357 12.054 1.171 1.00 95.69 91 VAL A CA 1
ATOM 698 C C . VAL A 1 91 ? -2.591 12.300 -0.321 1.00 95.69 91 VAL A C 1
ATOM 700 O O . VAL A 1 91 ? -2.273 11.436 -1.136 1.00 95.69 91 VAL A O 1
ATOM 703 N N . ARG A 1 92 ? -3.060 13.491 -0.719 1.00 94.88 92 ARG A N 1
ATOM 704 C CA . ARG A 1 92 ? -3.183 13.845 -2.148 1.00 94.88 92 ARG A CA 1
ATOM 705 C C . ARG A 1 92 ? -1.836 13.780 -2.864 1.00 94.88 92 ARG A C 1
ATOM 707 O O . ARG A 1 92 ? -1.731 13.141 -3.906 1.00 94.88 92 ARG A O 1
ATOM 714 N N . ARG A 1 93 ? -0.793 14.370 -2.275 1.00 93.00 93 ARG A N 1
ATOM 715 C CA . ARG A 1 93 ? 0.571 14.344 -2.831 1.00 93.00 93 ARG A CA 1
ATOM 716 C C . ARG A 1 93 ? 1.155 12.937 -2.908 1.00 93.00 93 ARG A C 1
ATOM 718 O O . ARG A 1 93 ? 1.951 12.674 -3.805 1.00 93.00 93 ARG A O 1
ATOM 725 N N . LEU A 1 94 ? 0.792 12.055 -1.979 1.00 92.75 94 LEU A N 1
ATOM 726 C CA . LEU A 1 94 ? 1.187 10.653 -2.008 1.00 92.75 94 LEU A CA 1
ATOM 727 C C . LEU A 1 94 ? 0.570 9.958 -3.223 1.00 92.75 94 LEU A C 1
ATOM 729 O O . LEU A 1 94 ? 1.291 9.330 -3.990 1.00 92.75 94 LEU A O 1
ATOM 733 N N . VAL A 1 95 ? -0.735 10.135 -3.448 1.00 90.69 95 VAL A N 1
ATOM 734 C CA . VAL A 1 95 ? -1.423 9.593 -4.631 1.00 90.69 95 VAL A CA 1
ATOM 735 C C . VAL A 1 95 ? -0.819 10.152 -5.922 1.00 90.69 95 VAL A C 1
ATOM 737 O O . VAL A 1 95 ? -0.562 9.393 -6.851 1.00 90.69 95 VAL A O 1
ATOM 740 N N . GLU A 1 96 ? -0.539 11.454 -5.975 1.00 89.44 96 GLU A N 1
ATOM 741 C CA . GLU A 1 96 ? 0.133 12.086 -7.118 1.00 89.44 96 GLU A CA 1
ATOM 742 C C . GLU A 1 96 ? 1.532 11.513 -7.369 1.00 89.44 96 GLU A C 1
ATOM 744 O O . GLU A 1 96 ? 1.927 11.369 -8.521 1.00 89.44 96 GLU A O 1
ATOM 749 N N . ALA A 1 97 ? 2.283 11.162 -6.321 1.00 87.81 97 ALA A N 1
ATOM 750 C CA . ALA A 1 97 ? 3.621 10.588 -6.466 1.00 87.81 97 ALA A CA 1
ATOM 751 C C . ALA A 1 97 ? 3.601 9.200 -7.129 1.00 87.81 97 ALA A C 1
ATOM 753 O O . ALA A 1 97 ? 4.561 8.851 -7.815 1.00 87.81 97 ALA A O 1
ATOM 754 N N . PHE A 1 98 ? 2.506 8.446 -6.976 1.00 82.75 98 PHE A N 1
ATOM 755 C CA . PHE A 1 98 ? 2.277 7.169 -7.662 1.00 82.75 98 PHE A CA 1
ATOM 756 C C . PHE A 1 98 ? 1.738 7.317 -9.090 1.00 82.75 98 PHE A C 1
ATOM 758 O O . PHE A 1 98 ? 1.664 6.330 -9.819 1.00 82.75 98 PHE A O 1
ATOM 765 N N . GLN A 1 99 ? 1.373 8.526 -9.524 1.00 83.31 99 GLN A N 1
ATOM 766 C CA . GLN A 1 99 ? 0.969 8.760 -10.905 1.00 83.31 99 GLN A CA 1
ATOM 767 C C . GLN A 1 99 ? 2.217 9.020 -11.758 1.00 83.31 99 GLN A C 1
ATOM 769 O O . GLN A 1 99 ? 2.950 9.974 -11.488 1.00 83.31 99 GLN A O 1
ATOM 774 N N . PRO A 1 100 ? 2.483 8.214 -12.802 1.00 70.94 100 PRO A N 1
ATOM 775 C CA . PRO A 1 100 ? 3.624 8.461 -13.669 1.00 70.94 100 PRO A CA 1
ATOM 776 C C . PRO A 1 100 ? 3.486 9.837 -14.334 1.00 70.94 100 PRO A C 1
ATOM 778 O O . PRO A 1 100 ? 2.497 10.125 -15.015 1.00 70.94 100 PRO A O 1
ATOM 781 N N . ASP A 1 101 ? 4.493 10.699 -14.156 1.00 67.62 101 ASP A N 1
ATOM 782 C CA . ASP A 1 101 ? 4.569 11.959 -14.897 1.00 67.62 101 ASP A CA 1
ATOM 783 C C . ASP A 1 101 ? 4.623 11.615 -16.391 1.00 67.62 101 ASP A C 1
ATOM 785 O O . ASP A 1 101 ? 5.479 10.837 -16.834 1.00 67.62 101 ASP A O 1
ATOM 789 N N . ARG A 1 102 ? 3.734 12.231 -17.183 1.00 61.19 102 ARG A N 1
ATOM 790 C CA . ARG A 1 102 ? 3.675 12.074 -18.646 1.00 61.19 102 ARG A CA 1
ATOM 791 C C . ARG A 1 102 ? 5.038 12.279 -19.314 1.00 61.19 102 ARG A C 1
ATOM 793 O O . ARG A 1 102 ? 5.247 11.778 -20.416 1.00 61.19 102 ARG A O 1
ATOM 800 N N . ARG A 1 103 ? 5.951 13.015 -18.670 1.00 62.81 103 ARG A N 1
ATOM 801 C CA . ARG A 1 103 ? 7.315 13.265 -19.151 1.00 62.81 103 ARG A CA 1
ATOM 802 C C . ARG A 1 103 ? 8.371 12.285 -18.641 1.00 62.81 103 ARG A C 1
ATOM 804 O O . ARG A 1 103 ? 9.366 12.109 -19.337 1.00 62.81 103 ARG A O 1
ATOM 811 N N . LYS A 1 104 ? 8.197 11.666 -17.468 1.00 59.62 104 LYS A N 1
ATOM 812 C CA . LYS A 1 104 ? 9.244 10.838 -16.835 1.00 59.62 104 LYS A CA 1
ATOM 813 C C . LYS A 1 104 ? 9.007 9.330 -16.932 1.00 59.62 104 LYS A C 1
ATOM 815 O O . LYS A 1 104 ? 9.957 8.598 -16.694 1.00 59.62 104 LYS A O 1
ATOM 820 N N . LYS A 1 105 ? 7.803 8.869 -17.315 1.00 61.78 105 LYS A N 1
ATOM 821 C CA . LYS A 1 105 ? 7.429 7.435 -17.444 1.00 61.78 105 LYS A CA 1
ATOM 822 C C . LYS A 1 105 ? 7.782 6.556 -16.228 1.00 61.78 105 LYS A C 1
ATOM 824 O O . LYS A 1 105 ? 7.763 5.345 -16.334 1.00 61.78 105 LYS A O 1
ATOM 829 N N . LEU A 1 106 ? 8.128 7.153 -15.094 1.00 66.81 106 LEU A N 1
ATOM 830 C CA . LEU A 1 106 ? 8.600 6.466 -13.903 1.00 66.81 106 LEU A CA 1
ATOM 831 C C . LEU A 1 106 ? 7.938 7.115 -12.698 1.00 66.81 106 LEU A C 1
ATOM 833 O O . LEU A 1 106 ? 7.798 8.342 -12.632 1.00 66.81 106 LEU A O 1
ATOM 837 N N . ILE A 1 107 ? 7.524 6.268 -11.766 1.00 75.31 107 ILE A N 1
ATOM 838 C CA . ILE A 1 107 ? 6.991 6.662 -10.466 1.00 75.31 107 ILE A CA 1
ATOM 839 C C . ILE A 1 107 ? 8.146 7.179 -9.603 1.00 75.31 107 ILE A C 1
ATOM 841 O O . ILE A 1 107 ? 9.201 6.548 -9.520 1.00 75.31 107 ILE A O 1
ATOM 845 N N . ASP A 1 108 ? 7.946 8.313 -8.930 1.00 81.06 108 ASP A N 1
ATOM 846 C CA . ASP A 1 108 ? 8.915 8.841 -7.965 1.00 81.06 108 ASP A CA 1
ATOM 847 C C . ASP A 1 108 ? 8.712 8.157 -6.606 1.00 81.06 108 ASP A C 1
ATOM 849 O O . ASP A 1 108 ? 8.114 8.703 -5.674 1.00 81.06 108 ASP A O 1
ATOM 853 N N . LEU A 1 109 ? 9.183 6.911 -6.516 1.00 82.44 109 LEU A N 1
ATOM 854 C CA . LEU A 1 109 ? 9.045 6.096 -5.311 1.00 82.44 109 LEU A CA 1
ATOM 855 C C . LEU A 1 109 ? 9.743 6.703 -4.097 1.00 82.44 109 LEU A C 1
ATOM 857 O O . LEU A 1 109 ? 9.243 6.558 -2.987 1.00 82.44 109 LEU A O 1
ATOM 861 N N . GLY A 1 110 ? 10.873 7.388 -4.295 1.00 85.69 110 GLY A N 1
ATOM 862 C CA . GLY A 1 110 ? 11.587 8.049 -3.203 1.00 85.69 110 GLY A CA 1
ATOM 863 C C . GLY A 1 110 ? 10.729 9.141 -2.571 1.00 85.69 110 GLY A C 1
ATOM 864 O O . GLY A 1 110 ? 10.589 9.201 -1.348 1.00 85.69 110 GLY A O 1
ATOM 865 N N . ARG A 1 111 ? 10.069 9.954 -3.403 1.00 88.88 111 ARG A N 1
ATOM 866 C CA . ARG A 1 111 ? 9.101 10.948 -2.934 1.00 88.88 111 ARG A CA 1
ATOM 867 C C . ARG A 1 111 ? 7.876 10.303 -2.289 1.00 88.88 111 ARG A C 1
ATOM 869 O O . ARG A 1 111 ? 7.446 10.778 -1.240 1.00 88.88 111 ARG A O 1
ATOM 876 N N . ALA A 1 112 ? 7.311 9.259 -2.893 1.00 90.44 112 ALA A N 1
ATOM 877 C CA . ALA A 1 112 ? 6.155 8.558 -2.333 1.00 90.44 112 ALA A CA 1
ATOM 878 C C . ALA A 1 112 ? 6.472 7.981 -0.942 1.00 90.44 112 ALA A C 1
ATOM 880 O O . ALA A 1 112 ? 5.731 8.229 0.008 1.00 90.44 112 ALA A O 1
ATOM 881 N N . TYR A 1 113 ? 7.614 7.302 -0.805 1.00 90.75 113 TYR A N 1
ATOM 882 C CA . TYR A 1 113 ? 8.095 6.766 0.465 1.00 90.75 113 TYR A CA 1
ATOM 883 C C . TYR A 1 113 ? 8.300 7.872 1.504 1.00 90.75 113 TYR A C 1
ATOM 885 O O . TYR A 1 113 ? 7.751 7.779 2.598 1.00 90.75 113 TYR A O 1
ATOM 893 N N . GLY A 1 114 ? 9.000 8.957 1.154 1.00 93.50 114 GLY A N 1
ATOM 894 C CA . GLY A 1 114 ? 9.245 10.061 2.087 1.00 93.50 114 GLY A CA 1
ATOM 895 C C . GLY A 1 114 ? 7.963 10.748 2.573 1.00 93.50 114 GLY A C 1
ATOM 896 O O . GLY A 1 114 ? 7.874 11.144 3.734 1.00 93.50 114 GLY A O 1
ATOM 897 N N . ILE A 1 115 ? 6.939 10.864 1.718 1.00 95.44 115 ILE A N 1
ATOM 898 C CA . ILE A 1 115 ? 5.626 11.382 2.132 1.00 95.44 115 ILE A CA 1
ATOM 899 C C . ILE A 1 115 ? 4.935 10.398 3.079 1.00 95.44 115 ILE A C 1
ATOM 901 O O . ILE A 1 115 ? 4.435 10.825 4.118 1.00 95.44 115 ILE A O 1
ATOM 905 N N . ALA A 1 116 ? 4.897 9.111 2.722 1.00 94.50 116 ALA A N 1
ATOM 906 C CA . ALA A 1 116 ? 4.255 8.066 3.514 1.00 94.50 116 ALA A CA 1
ATOM 907 C C . ALA A 1 116 ? 4.888 7.944 4.910 1.00 94.50 116 ALA A C 1
ATOM 909 O O . ALA A 1 116 ? 4.173 7.940 5.910 1.00 94.50 116 ALA A O 1
ATOM 910 N N . GLU A 1 117 ? 6.218 7.938 4.985 1.00 94.75 117 GLU A N 1
ATOM 911 C CA . GLU A 1 117 ? 6.980 7.947 6.235 1.00 94.75 117 GLU A CA 1
ATOM 912 C C . GLU A 1 117 ? 6.690 9.208 7.059 1.00 94.75 117 GLU A C 1
ATOM 914 O O . GLU A 1 117 ? 6.358 9.113 8.240 1.00 94.75 117 GLU A O 1
ATOM 919 N N . GLY A 1 118 ? 6.699 10.386 6.426 1.00 95.06 118 GLY A N 1
ATOM 920 C CA . GLY A 1 118 ? 6.443 11.662 7.099 1.00 95.06 118 GLY A CA 1
ATOM 921 C C . GLY A 1 118 ? 5.041 11.811 7.705 1.00 95.06 118 GLY A C 1
ATOM 922 O O . GLY A 1 118 ? 4.861 12.629 8.606 1.00 95.06 118 GLY A O 1
ATOM 923 N N . ILE A 1 119 ? 4.054 11.037 7.240 1.00 95.81 119 ILE A N 1
ATOM 924 C CA . ILE A 1 119 ? 2.688 11.016 7.797 1.00 95.81 119 ILE A CA 1
ATOM 925 C C . ILE A 1 119 ? 2.373 9.742 8.591 1.00 95.81 119 ILE A C 1
ATOM 927 O O . ILE A 1 119 ? 1.233 9.568 9.018 1.00 95.81 119 ILE A O 1
ATOM 931 N N . GLY A 1 120 ? 3.348 8.846 8.772 1.00 93.19 120 GLY A N 1
ATOM 932 C CA . GLY A 1 120 ? 3.160 7.574 9.474 1.00 93.19 120 GLY A CA 1
ATOM 933 C C . GLY A 1 120 ? 2.308 6.547 8.719 1.00 93.19 120 GLY A C 1
ATOM 934 O O . GLY A 1 120 ? 1.810 5.604 9.326 1.00 93.19 120 GLY A O 1
ATOM 935 N N . LEU A 1 121 ? 2.121 6.693 7.405 1.00 93.88 121 LEU A N 1
ATOM 936 C CA . LEU A 1 121 ? 1.394 5.724 6.580 1.00 93.88 121 LEU A CA 1
ATOM 937 C C . LEU A 1 121 ? 2.347 4.638 6.067 1.00 93.88 121 LEU A C 1
ATOM 939 O O . LEU A 1 121 ? 2.584 4.515 4.867 1.00 93.88 121 LEU A O 1
ATOM 943 N N . THR A 1 122 ? 2.925 3.866 6.986 1.00 91.00 122 THR A N 1
ATOM 944 C CA . THR A 1 122 ? 3.850 2.772 6.663 1.00 91.00 122 THR A CA 1
ATOM 945 C C . THR A 1 122 ? 3.410 1.463 7.309 1.00 91.00 122 THR A C 1
ATOM 947 O O . THR A 1 122 ? 2.741 1.439 8.343 1.00 91.00 122 THR A O 1
ATOM 950 N N . GLU A 1 123 ? 3.830 0.346 6.715 1.00 88.44 123 GLU A N 1
ATOM 951 C CA . GLU A 1 123 ? 3.595 -0.995 7.269 1.00 88.44 123 GLU A CA 1
ATOM 952 C C . GLU A 1 123 ? 4.249 -1.169 8.653 1.00 88.44 123 GLU A C 1
ATOM 954 O O . GLU A 1 123 ? 3.801 -1.954 9.483 1.00 88.44 123 GLU A O 1
ATOM 959 N N . GLU A 1 124 ? 5.343 -0.456 8.931 1.00 87.56 124 GLU A N 1
ATOM 960 C CA . GLU A 1 124 ? 5.984 -0.477 10.248 1.00 87.56 124 GLU A CA 1
ATOM 961 C C . GLU A 1 124 ? 5.137 0.230 11.309 1.00 87.56 124 GLU A C 1
ATOM 963 O O . GLU A 1 124 ? 4.914 -0.342 12.377 1.00 87.56 124 GLU A O 1
ATOM 968 N N . GLN A 1 125 ? 4.599 1.411 10.994 1.00 88.94 125 GLN A N 1
ATOM 969 C CA . GLN A 1 125 ? 3.730 2.144 11.911 1.00 88.94 125 GLN A CA 1
ATOM 970 C C . GLN A 1 125 ? 2.463 1.346 12.237 1.00 88.94 125 GLN A C 1
ATOM 972 O O . GLN A 1 125 ? 2.148 1.145 13.408 1.00 88.94 125 GLN A O 1
ATOM 977 N N . SER A 1 126 ? 1.784 0.817 11.218 1.00 89.06 126 SER A N 1
ATOM 978 C CA . SER A 1 126 ? 0.592 -0.023 11.391 1.00 89.06 126 SER A CA 1
ATOM 979 C C . SER A 1 126 ? 0.863 -1.242 12.284 1.00 89.06 126 SER A C 1
ATOM 981 O O . SER A 1 126 ? 0.128 -1.492 13.243 1.00 89.06 126 SER A O 1
ATOM 983 N N . ARG A 1 127 ? 1.983 -1.944 12.076 1.00 87.81 127 ARG A N 1
ATOM 984 C CA . ARG A 1 127 ? 2.369 -3.074 12.937 1.00 87.81 127 ARG A CA 1
ATOM 985 C C . ARG A 1 127 ? 2.683 -2.666 14.369 1.00 87.81 127 ARG A C 1
ATOM 987 O O . ARG A 1 127 ? 2.342 -3.412 15.284 1.00 87.81 127 ARG A O 1
ATOM 994 N N . SER A 1 128 ? 3.296 -1.501 14.586 1.00 88.38 128 SER A N 1
ATOM 995 C CA . SER A 1 128 ? 3.554 -0.991 15.942 1.00 88.38 128 SER A CA 1
ATOM 996 C C . SER A 1 128 ? 2.266 -0.794 16.757 1.00 88.38 128 SER A C 1
ATOM 998 O O . SER A 1 128 ? 2.277 -0.925 17.979 1.00 88.38 128 SER A O 1
ATOM 1000 N N . GLU A 1 129 ? 1.136 -0.585 16.079 1.00 87.75 129 GLU A N 1
ATOM 1001 C CA . GLU A 1 129 ? -0.194 -0.448 16.682 1.00 87.75 129 GLU A CA 1
ATOM 1002 C C . GLU A 1 129 ? -0.946 -1.798 16.767 1.00 87.75 129 GLU A C 1
ATOM 1004 O O . GLU A 1 129 ? -2.051 -1.899 17.314 1.00 87.75 129 GLU A O 1
ATOM 1009 N N . GLY A 1 130 ? -0.321 -2.880 16.293 1.00 84.69 130 GLY A N 1
ATOM 1010 C CA . GLY A 1 130 ? -0.877 -4.233 16.223 1.00 84.69 130 GLY A CA 1
ATOM 1011 C C . GLY A 1 130 ? -1.784 -4.468 15.011 1.00 84.69 130 GLY A C 1
ATOM 1012 O O . GLY A 1 130 ? -2.668 -5.326 15.075 1.00 84.69 130 GLY A O 1
ATOM 1013 N N . GLY A 1 131 ? -1.613 -3.672 13.956 1.00 87.94 131 GLY A N 1
ATOM 1014 C CA . GLY A 1 131 ? -2.234 -3.845 12.645 1.00 87.94 131 GLY A CA 1
ATOM 1015 C C . GLY A 1 131 ? -1.309 -4.521 11.623 1.00 87.94 131 GLY A C 1
ATOM 1016 O O . GLY A 1 131 ? -0.317 -5.161 11.985 1.00 87.94 131 GLY A O 1
ATOM 1017 N N . GLY A 1 132 ? -1.646 -4.359 10.346 1.00 87.88 132 GLY A N 1
ATOM 1018 C CA . GLY A 1 132 ? -0.806 -4.658 9.187 1.00 87.88 132 GLY A CA 1
ATOM 1019 C C . GLY A 1 132 ? -1.514 -4.239 7.895 1.00 87.88 132 GLY A C 1
ATOM 1020 O O . GLY A 1 132 ? -2.431 -4.936 7.445 1.00 87.88 132 GLY A O 1
ATOM 1021 N N . LEU A 1 133 ? -1.077 -3.137 7.264 1.00 87.06 133 LEU A N 1
ATOM 1022 C CA . LEU A 1 133 ? -1.756 -2.522 6.108 1.00 87.06 133 LEU A CA 1
ATOM 1023 C C . LEU A 1 133 ? -1.972 -3.508 4.957 1.00 87.06 133 LEU A C 1
ATOM 1025 O O . LEU A 1 133 ? -2.956 -3.387 4.223 1.00 87.06 133 LEU A O 1
ATOM 1029 N N . LEU A 1 134 ? -1.090 -4.497 4.799 1.00 83.81 134 LEU A N 1
ATOM 1030 C CA . LEU A 1 134 ? -1.256 -5.545 3.794 1.00 83.81 134 LEU A CA 1
ATOM 1031 C C . LEU A 1 134 ? -2.561 -6.340 3.987 1.00 83.81 134 LEU A C 1
ATOM 1033 O O . LEU A 1 134 ? -3.251 -6.617 3.008 1.00 83.81 134 LEU A O 1
ATOM 1037 N N . GLY A 1 135 ? -2.948 -6.654 5.226 1.00 81.88 135 GLY A N 1
ATOM 1038 C CA . GLY A 1 135 ? -4.214 -7.332 5.525 1.00 81.88 135 GLY A CA 1
ATOM 1039 C C . GLY A 1 135 ? -5.434 -6.479 5.161 1.00 81.88 135 GLY A C 1
ATOM 1040 O O . GLY A 1 135 ? -6.391 -6.982 4.566 1.00 81.88 135 GLY A O 1
ATOM 1041 N N . LEU A 1 136 ? -5.373 -5.170 5.431 1.00 88.19 136 LEU A N 1
ATOM 1042 C CA . LEU A 1 136 ? -6.398 -4.219 4.993 1.00 88.19 136 LEU A CA 1
ATOM 1043 C C . LEU A 1 136 ? -6.486 -4.147 3.458 1.00 88.19 136 LEU A C 1
ATOM 1045 O O . LEU A 1 136 ? -7.586 -4.189 2.906 1.00 88.19 136 LEU A O 1
ATOM 1049 N N . ALA A 1 137 ? -5.351 -4.086 2.756 1.00 87.12 137 ALA A N 1
ATOM 1050 C CA . ALA A 1 137 ? -5.319 -4.051 1.293 1.00 87.12 137 ALA A CA 1
ATOM 1051 C C . ALA A 1 137 ? -5.977 -5.296 0.672 1.00 87.12 137 ALA A C 1
ATOM 1053 O O . ALA A 1 137 ? -6.766 -5.176 -0.267 1.00 87.12 137 ALA A O 1
ATOM 1054 N N . VAL A 1 138 ? -5.716 -6.478 1.237 1.00 86.00 138 VAL A N 1
ATOM 1055 C CA . VAL A 1 138 ? -6.352 -7.743 0.836 1.00 86.00 138 VAL A CA 1
ATOM 1056 C C . VAL A 1 138 ? -7.863 -7.683 0.974 1.00 86.00 138 VAL A C 1
ATOM 1058 O O . VAL A 1 138 ? -8.573 -8.019 0.024 1.00 86.00 138 VAL A O 1
ATOM 1061 N N . LEU A 1 139 ? -8.362 -7.222 2.121 1.00 88.62 139 LEU A N 1
ATOM 1062 C CA . LEU A 1 139 ? -9.799 -7.102 2.343 1.00 88.62 139 LEU A CA 1
ATOM 1063 C C . LEU A 1 139 ? -10.447 -6.154 1.325 1.00 88.62 139 LEU A C 1
ATOM 1065 O O . LEU A 1 139 ? -11.484 -6.486 0.747 1.00 88.62 139 LEU A O 1
ATOM 1069 N N . VAL A 1 140 ? -9.830 -4.994 1.080 1.00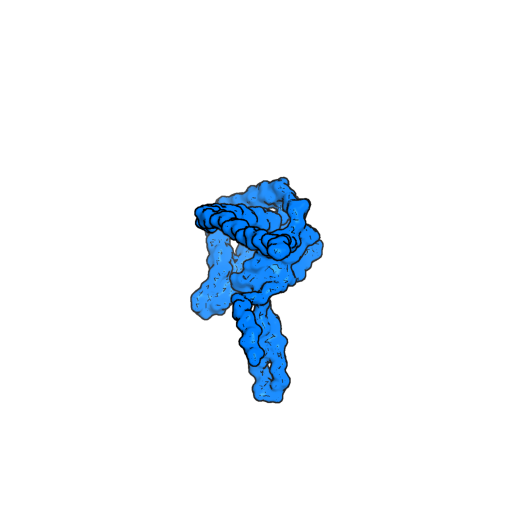 89.88 140 VAL A N 1
ATOM 1070 C CA . VAL A 1 140 ? -10.333 -3.999 0.121 1.00 89.88 140 VAL A CA 1
ATOM 1071 C C . VAL A 1 140 ? -10.390 -4.584 -1.290 1.00 89.88 140 VAL A C 1
ATOM 1073 O O . VAL A 1 140 ? -11.425 -4.481 -1.948 1.00 89.88 140 VAL A O 1
ATOM 1076 N N . VAL A 1 141 ? -9.326 -5.248 -1.752 1.00 87.12 141 VAL A N 1
ATOM 1077 C CA . VAL A 1 141 ? -9.304 -5.886 -3.080 1.00 87.12 141 VAL A CA 1
ATOM 1078 C C . VAL A 1 141 ? -10.359 -6.989 -3.181 1.00 87.12 141 VAL A C 1
ATOM 1080 O O . VAL A 1 141 ? -11.097 -7.028 -4.166 1.00 87.12 141 VAL A O 1
ATOM 1083 N N . ALA A 1 142 ? -10.497 -7.844 -2.165 1.00 86.44 142 ALA A N 1
ATOM 1084 C CA . ALA A 1 142 ? -11.516 -8.893 -2.148 1.00 86.44 142 ALA A CA 1
ATOM 1085 C 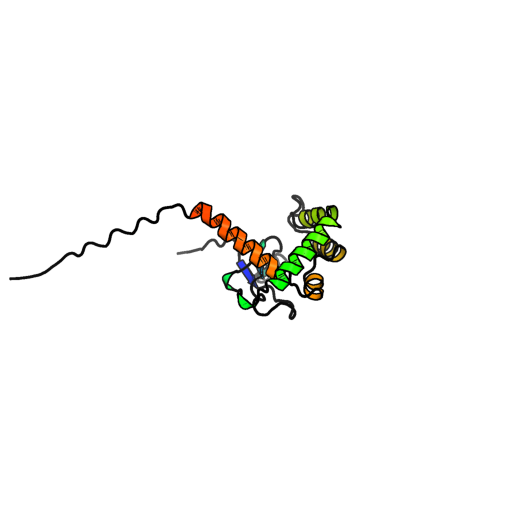C . ALA A 1 142 ? -12.943 -8.317 -2.239 1.00 86.44 142 ALA A C 1
ATOM 1087 O O . ALA A 1 142 ? -13.762 -8.813 -3.016 1.00 86.44 142 ALA A O 1
ATOM 1088 N N . ALA A 1 143 ? -13.233 -7.232 -1.513 1.00 88.31 143 ALA A N 1
ATOM 1089 C CA . ALA A 1 143 ? -14.524 -6.546 -1.571 1.00 88.31 143 ALA A CA 1
ATOM 1090 C C . ALA A 1 143 ? -14.793 -5.901 -2.945 1.00 88.31 143 ALA A C 1
ATOM 1092 O O . ALA A 1 143 ? -15.912 -5.976 -3.464 1.00 88.31 143 ALA A O 1
ATOM 1093 N N . LEU A 1 144 ? -13.772 -5.303 -3.569 1.00 87.31 144 LEU A N 1
ATOM 1094 C CA . LEU A 1 144 ? -13.867 -4.741 -4.921 1.00 87.31 144 LEU A CA 1
ATOM 1095 C C . LEU A 1 144 ? -14.111 -5.825 -5.982 1.00 87.31 144 LEU A C 1
ATOM 1097 O O . LEU A 1 144 ? -14.928 -5.631 -6.879 1.00 87.31 144 LEU A O 1
ATOM 1101 N N . LEU A 1 145 ? -13.469 -6.991 -5.863 1.00 85.44 145 LEU A N 1
ATOM 1102 C CA . LEU A 1 145 ? -13.715 -8.126 -6.759 1.00 85.44 145 LEU A CA 1
ATOM 1103 C C . LEU A 1 145 ? -15.131 -8.685 -6.585 1.00 85.44 145 LEU A C 1
ATOM 1105 O O . LEU A 1 145 ? -15.834 -8.900 -7.572 1.00 85.44 145 LEU A O 1
ATOM 1109 N N . ALA A 1 146 ? -15.579 -8.874 -5.340 1.00 84.56 146 ALA A N 1
ATOM 1110 C CA . ALA A 1 146 ? -16.924 -9.365 -5.051 1.00 84.56 146 ALA A CA 1
ATOM 1111 C C . ALA A 1 146 ? -18.012 -8.421 -5.592 1.00 84.56 146 ALA A C 1
ATOM 1113 O O . ALA A 1 146 ? -18.989 -8.881 -6.184 1.00 84.56 146 ALA A O 1
ATOM 1114 N N . SER A 1 147 ? -17.827 -7.107 -5.440 1.00 84.88 147 SER A N 1
ATOM 1115 C CA . SER A 1 147 ? -18.762 -6.101 -5.963 1.00 84.88 147 SER A CA 1
ATOM 1116 C C . SER A 1 147 ? -18.705 -5.968 -7.490 1.00 84.88 147 SER A C 1
ATOM 1118 O O . SER A 1 147 ? -19.750 -5.862 -8.129 1.00 84.88 147 SER A O 1
ATOM 1120 N N . GLY A 1 148 ? -17.521 -6.052 -8.104 1.00 76.06 148 GLY A N 1
ATOM 1121 C CA . GLY A 1 148 ? -17.365 -6.008 -9.562 1.00 76.06 148 GLY A CA 1
ATOM 1122 C C . GLY A 1 148 ? -17.964 -7.225 -10.278 1.00 76.06 148 GLY A C 1
ATOM 1123 O O . GLY A 1 148 ? -18.598 -7.082 -11.325 1.00 76.06 148 GLY A O 1
ATOM 1124 N N . CYS A 1 149 ? -17.841 -8.421 -9.694 1.00 68.62 149 CYS A N 1
ATOM 1125 C CA . CYS A 1 149 ? -18.370 -9.663 -10.267 1.00 68.62 149 CYS A CA 1
ATOM 1126 C C . CYS A 1 149 ? -19.905 -9.744 -10.263 1.00 68.62 149 CYS A C 1
ATOM 1128 O O . CYS A 1 149 ? -20.469 -10.433 -11.114 1.00 68.62 149 CYS A O 1
ATOM 1130 N N . GLN A 1 150 ? -20.600 -9.015 -9.382 1.00 61.03 150 GLN A N 1
ATOM 1131 C CA . GLN A 1 150 ? -22.067 -8.924 -9.437 1.00 61.03 150 GLN A CA 1
ATOM 1132 C C . GLN A 1 150 ? -22.562 -8.291 -10.747 1.00 61.03 150 GLN A C 1
ATOM 1134 O O . GLN A 1 150 ? -23.638 -8.640 -11.226 1.00 61.03 150 GLN A O 1
ATOM 1139 N N . SER A 1 151 ? -21.754 -7.427 -11.370 1.00 55.72 151 SER A N 1
ATOM 1140 C CA . SER A 1 151 ? -22.073 -6.804 -12.661 1.00 55.72 151 SER A CA 1
ATOM 1141 C C . SER A 1 151 ? -21.854 -7.749 -13.858 1.00 55.72 151 SER A C 1
ATOM 1143 O O . SER A 1 151 ? -22.498 -7.601 -14.893 1.00 55.72 151 SER A O 1
ATOM 1145 N N . CYS A 1 152 ? -20.991 -8.764 -13.714 1.00 55.62 152 CYS A N 1
ATOM 1146 C CA . CYS A 1 152 ? -20.687 -9.748 -14.764 1.00 55.62 152 CYS A CA 1
ATOM 1147 C C . CYS A 1 152 ? -21.519 -11.044 -14.658 1.00 55.62 152 CYS A C 1
ATOM 1149 O O . CYS A 1 152 ? -21.618 -11.794 -15.627 1.00 55.62 152 CYS A O 1
ATOM 1151 N N . GLY A 1 153 ? -22.103 -11.328 -13.487 1.00 48.31 153 GLY A N 1
ATOM 1152 C CA . GLY A 1 153 ? -22.762 -12.600 -13.157 1.00 48.31 153 GLY A CA 1
ATOM 1153 C C . GLY A 1 153 ? -24.248 -12.727 -13.517 1.00 48.31 153 GLY A C 1
ATOM 1154 O O . GLY A 1 153 ? -24.847 -13.758 -13.229 1.00 48.31 153 GLY A O 1
ATOM 1155 N N . SER A 1 154 ? -24.868 -11.728 -14.148 1.00 50.19 154 SER A N 1
ATOM 1156 C CA . SER A 1 154 ? -26.266 -11.807 -14.614 1.00 50.19 154 SER A CA 1
ATOM 1157 C C . SER A 1 154 ? -26.426 -12.504 -15.976 1.00 50.19 154 SER A C 1
ATOM 1159 O O . SER A 1 154 ? -27.543 -12.667 -16.470 1.00 50.19 154 SER A O 1
ATOM 1161 N N . GLY A 1 155 ? -25.332 -12.983 -16.576 1.00 47.84 155 GLY A N 1
ATOM 1162 C CA . GLY A 1 155 ? -25.388 -13.896 -17.710 1.00 47.84 155 GLY A CA 1
ATOM 1163 C C . GLY A 1 155 ? -25.874 -15.270 -17.259 1.00 47.84 155 GLY A C 1
ATOM 1164 O O . GLY A 1 155 ? -25.103 -16.043 -16.698 1.00 47.84 155 GLY A O 1
ATOM 1165 N N . HIS A 1 156 ? -27.147 -15.578 -17.514 1.00 45.19 156 HIS A N 1
ATOM 1166 C CA . HIS A 1 156 ? -27.695 -16.931 -17.445 1.00 45.19 156 HIS A CA 1
ATOM 1167 C C . HIS A 1 156 ? -26.723 -17.934 -18.083 1.00 45.19 156 HIS A C 1
ATOM 1169 O O . HIS A 1 156 ? -26.644 -18.041 -19.309 1.00 45.19 156 HIS A O 1
ATOM 1175 N N . VAL A 1 157 ? -26.022 -18.716 -17.261 1.00 53.16 157 VAL A N 1
ATOM 1176 C CA . VAL A 1 157 ? -25.448 -19.982 -17.710 1.00 53.16 157 VAL A CA 1
ATOM 1177 C C . VAL A 1 157 ? -26.649 -20.869 -18.016 1.00 53.16 157 VAL A C 1
ATOM 1179 O O . VAL A 1 157 ? -27.272 -21.427 -17.112 1.00 53.16 157 VAL A O 1
ATOM 1182 N N . LYS A 1 158 ? -27.054 -20.915 -19.291 1.00 45.06 158 LYS A N 1
ATOM 1183 C CA . LYS A 1 158 ? -27.994 -21.930 -19.768 1.00 45.06 158 LYS A CA 1
ATOM 1184 C C . LYS A 1 158 ? -27.379 -23.282 -19.397 1.00 45.06 158 LYS A C 1
ATOM 1186 O O . LYS A 1 158 ? -26.248 -23.528 -19.812 1.00 45.06 158 LYS A O 1
ATOM 1191 N N . PRO A 1 159 ? -28.065 -24.134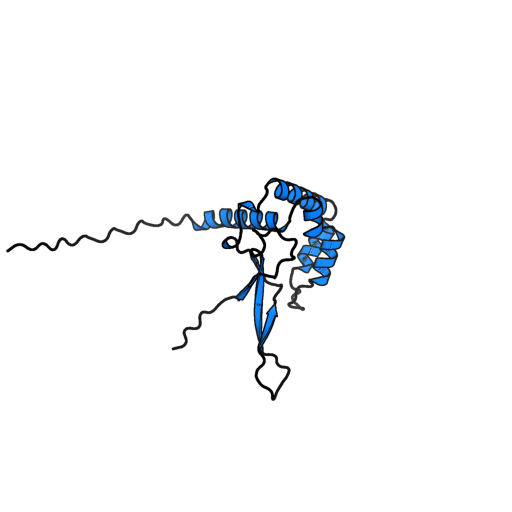 -18.618 1.00 56.00 159 PRO A N 1
ATOM 1192 C CA . PRO A 1 159 ? -27.593 -25.494 -18.431 1.00 56.00 159 PRO A CA 1
ATOM 1193 C C . PRO A 1 159 ? -27.487 -26.141 -19.814 1.00 56.00 159 PRO A C 1
ATOM 1195 O O . PRO A 1 159 ? -28.424 -26.046 -20.613 1.00 56.00 159 PRO A O 1
ATOM 1198 N N . ASP A 1 160 ? -26.330 -26.736 -20.100 1.00 59.56 160 ASP A N 1
ATOM 1199 C CA . ASP A 1 160 ? -26.099 -27.486 -21.331 1.00 59.56 160 ASP A CA 1
ATOM 1200 C C . ASP A 1 160 ? -27.240 -28.499 -21.536 1.00 59.56 160 ASP A C 1
ATOM 1202 O O . ASP A 1 160 ? -27.623 -29.196 -20.582 1.00 59.56 160 ASP A O 1
ATOM 1206 N N . PRO A 1 161 ? -27.817 -28.607 -22.746 1.00 55.03 161 PRO A N 1
ATOM 1207 C CA . PRO A 1 161 ? -28.744 -29.683 -23.039 1.00 55.03 161 PRO A CA 1
ATOM 1208 C C . PRO A 1 161 ? -27.991 -31.008 -22.879 1.00 55.03 161 PRO A C 1
ATOM 1210 O O . PRO A 1 161 ? -26.976 -31.243 -23.533 1.00 55.03 161 PRO A O 1
ATOM 1213 N N . LYS A 1 162 ? -28.483 -31.865 -21.974 1.00 58.34 162 LYS A N 1
ATOM 1214 C CA . LYS A 1 162 ? -27.951 -33.217 -21.758 1.00 58.34 162 LYS A CA 1
ATOM 1215 C C . LYS A 1 162 ? -27.744 -33.909 -23.116 1.00 58.34 162 LYS A C 1
ATOM 1217 O O . LYS A 1 162 ? -28.677 -33.891 -23.923 1.00 58.34 162 LYS A O 1
ATOM 1222 N N . PRO A 1 163 ? -26.581 -34.534 -23.374 1.00 52.06 163 PRO A N 1
ATOM 1223 C CA . PRO A 1 163 ? -26.380 -35.291 -24.599 1.00 52.06 163 PRO A CA 1
ATOM 1224 C C . PRO A 1 163 ? -27.433 -36.398 -24.701 1.00 52.06 163 PRO A C 1
ATOM 1226 O O . PRO A 1 163 ? -27.673 -37.141 -23.746 1.00 52.06 163 PRO A O 1
ATOM 1229 N N . HIS A 1 164 ? -28.082 -36.456 -25.866 1.00 52.53 164 HIS A N 1
ATOM 1230 C CA . HIS A 1 164 ? -29.008 -37.508 -26.266 1.00 52.53 164 HIS A CA 1
ATOM 1231 C C . HIS A 1 164 ? -28.372 -38.879 -25.999 1.00 52.53 164 HIS A C 1
ATOM 1233 O O . HIS A 1 164 ? -27.342 -39.209 -26.582 1.00 52.53 164 HIS A O 1
ATOM 1239 N N . GLN A 1 165 ? -28.997 -39.686 -25.140 1.00 47.19 165 GLN A N 1
ATOM 1240 C CA . GLN A 1 165 ? -28.742 -41.122 -25.123 1.00 47.19 165 GLN A CA 1
ATOM 1241 C C . GLN A 1 165 ? -29.305 -41.697 -26.426 1.00 47.19 165 GLN A C 1
ATOM 1243 O O . GLN A 1 165 ? -30.519 -41.818 -26.581 1.00 47.19 165 GLN A O 1
ATOM 1248 N N . THR A 1 166 ? -28.435 -42.011 -27.380 1.00 45.81 166 THR A N 1
ATOM 1249 C CA . THR A 1 166 ? -28.753 -42.957 -28.449 1.00 45.81 166 THR A CA 1
ATOM 1250 C C . THR A 1 166 ? -28.781 -44.345 -27.823 1.00 45.81 166 THR A C 1
ATOM 1252 O O . THR A 1 166 ? -27.735 -44.898 -27.484 1.00 45.81 166 THR A O 1
ATOM 1255 N N . SER A 1 167 ? -29.983 -44.876 -27.606 1.00 47.56 167 SER A N 1
ATOM 1256 C CA . SER A 1 167 ? -30.190 -46.297 -27.350 1.00 47.56 167 SER A CA 1
ATOM 1257 C C . SER A 1 167 ? -29.918 -47.048 -28.650 1.00 47.56 167 SER A C 1
ATOM 1259 O O . SER A 1 167 ? -30.775 -47.084 -29.530 1.00 47.56 167 SER A O 1
ATOM 1261 N N . ASP A 1 168 ? -28.720 -47.604 -28.773 1.00 51.97 168 ASP A N 1
ATOM 1262 C CA . ASP A 1 168 ? -28.425 -48.629 -29.768 1.00 51.97 168 ASP A CA 1
ATOM 1263 C C . ASP A 1 168 ? -28.488 -49.979 -29.039 1.00 51.97 168 ASP A C 1
ATOM 1265 O O . ASP A 1 168 ? -27.519 -50.450 -28.447 1.00 51.97 168 ASP A O 1
ATOM 1269 N N . GLY A 1 169 ? -29.701 -50.521 -28.960 1.00 43.06 169 GLY A N 1
ATOM 1270 C CA . GLY A 1 169 ? -29.955 -51.952 -28.812 1.00 43.06 169 GLY A CA 1
ATOM 1271 C C . GLY A 1 169 ? -30.771 -52.314 -30.053 1.00 43.06 169 GLY A C 1
ATOM 1272 O O . GLY A 1 169 ? -31.811 -51.706 -30.276 1.00 43.06 169 GLY A O 1
ATOM 1273 N N . GLY A 1 170 ? -30.312 -53.141 -30.985 1.00 43.31 170 GLY A N 1
ATOM 1274 C CA . GLY A 1 170 ? -29.576 -54.370 -30.757 1.00 43.31 170 GLY A CA 1
ATOM 1275 C C . GLY A 1 170 ? -30.566 -55.414 -30.272 1.00 43.31 170 GLY A C 1
ATOM 1276 O O . GLY A 1 170 ? -30.603 -55.638 -29.075 1.00 43.31 170 GLY A O 1
ATOM 1277 N N . ASP A 1 171 ? -31.374 -55.951 -31.190 1.00 50.50 171 ASP A N 1
ATOM 1278 C CA . ASP A 1 171 ? -31.981 -57.283 -31.110 1.00 50.50 171 ASP A CA 1
ATOM 1279 C C . ASP A 1 171 ? -32.431 -57.729 -32.521 1.00 50.50 171 ASP A C 1
ATOM 1281 O O . ASP A 1 171 ? -33.233 -57.056 -33.168 1.00 50.50 171 ASP A O 1
ATOM 1285 N N . GLU A 1 172 ? -31.808 -58.839 -32.938 1.00 42.16 172 GLU A N 1
ATOM 1286 C CA . GLU A 1 172 ? -32.229 -59.936 -33.841 1.00 42.16 172 GLU A CA 1
ATOM 1287 C C . GLU A 1 172 ? -32.690 -59.672 -35.290 1.00 42.16 172 GLU A C 1
ATOM 1289 O O . GLU A 1 172 ? -33.784 -59.119 -35.539 1.00 42.16 172 GLU A O 1
#